Protein 3CEC (pdb70)

Organism: Nostoc punctiforme (strain ATCC 29133 / PCC 73102) (NCBI:txid63737)

InterPro domains:
  IPR001387 Cro/C1-type, helix-turn-helix domain [PF01381] (37-73)
  IPR001387 Cro/C1-type, helix-turn-helix domain [PS50943] (37-78)
  IPR001387 Cro/C1-type, helix-turn-helix domain [SM00530] (22-77)
  IPR001387 Cro/C1-type, helix-turn-helix domain [cd00093] (20-71)
  IPR010982 Lambda repressor-like, DNA-binding domain superfamily [G3DSA:1.10.260.40] (1-104)
  IPR010982 Lambda repressor-like, DNA-binding domain superfamily [SSF47413] (18-101)
  IPR013430 Toxin-antitoxin system, antidote protein, HigA [PTHR36924] (14-100)
  IPR013430 Toxin-antitoxin system, antidote protein, HigA [TIGR02607] (15-90)

B-factor: mean 17.26, std 11.7, range [2.0, 63.6]

Solvent-accessible surface area: 6144 Å² total

Structure (mmCIF, N/CA/C/O backbone):
data_3CEC
#
_entry.id   3CEC
#
_cell.length_a   35.070
_cell.length_b   36.710
_cell.length_c   50.050
_cell.angle_alpha   90.000
_cell.angle_beta   98.380
_cell.angle_gamma   90.000
#
_symmetry.space_group_name_H-M   'P 1 21 1'
#
loop_
_entity.id
_entity.type
_entity.pdbx_description
1 polymer 'Putative antidote protein of plasmid maintenance system'
2 non-polymer (4R)-2-METHYLPENTANE-2,4-DIOL
3 non-polymer DI(HYDROXYETHYL)ETHER
4 water water
#
loop_
_atom_site.group_PDB
_atom_site.id
_atom_site.type_symbol
_atom_site.label_atom_id
_atom_site.label_alt_id
_atom_site.label_comp_id
_atom_site.label_asym_id
_atom_site.label_entity_id
_atom_site.label_seq_id
_atom_site.pdbx_PDB_ins_code
_atom_site.Cartn_x
_atom_site.Cartn_y
_atom_site.Cartn_z
_atom_site.occupancy
_atom_site.B_iso_or_equiv
_atom_site.auth_seq_id
_atom_site.auth_comp_id
_atom_site.auth_asym_id
_atom_site.auth_atom_id
_atom_site.pdbx_PDB_model_num
ATOM 1 N N . VAL A 1 14 ? 27.852 0.963 24.231 1.00 43.25 13 VAL A N 1
ATOM 2 C CA . VAL A 1 14 ? 28.279 0.964 25.656 1.00 42.26 13 VAL A CA 1
ATOM 3 C C . VAL A 1 14 ? 28.136 2.370 26.263 1.00 41.49 13 VAL A C 1
ATOM 4 O O . VAL A 1 14 ? 29.099 3.142 26.370 1.00 44.65 13 VAL A O 1
ATOM 6 N N . ARG A 1 15 ? 26.904 2.686 26.648 1.00 36.50 14 ARG A N 1
ATOM 7 C CA . ARG A 1 15 ? 26.606 3.949 27.339 1.00 31.34 14 ARG A CA 1
ATOM 8 C C . ARG A 1 15 ? 27.133 3.826 28.757 1.00 27.17 14 ARG A C 1
ATOM 9 O O . ARG A 1 15 ? 27.233 2.711 29.297 1.00 24.80 14 ARG A O 1
ATOM 12 N N . PRO A 1 16 ? 27.505 4.960 29.347 1.00 24.66 15 PRO A N 1
ATOM 13 C CA . PRO A 1 16 ? 27.979 4.956 30.717 1.00 24.83 15 PRO A CA 1
ATOM 14 C C . PRO A 1 16 ? 26.900 4.489 31.668 1.00 21.56 15 PRO A C 1
ATOM 15 O O . PRO A 1 16 ? 25.692 4.593 31.379 1.00 21.17 15 PRO A O 1
ATOM 19 N N . ILE A 1 17 ? 27.353 3.943 32.796 1.00 20.17 16 ILE A N 1
ATOM 20 C CA . ILE A 1 17 ? 26.433 3.581 33.896 1.00 17.56 16 ILE A CA 1
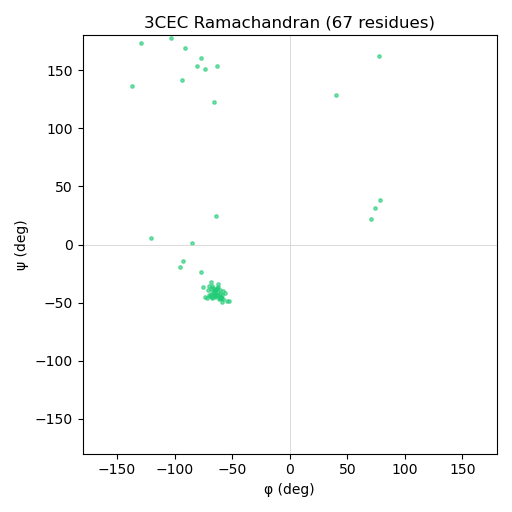ATOM 21 C C . ILE A 1 17 ? 26.146 4.841 34.699 1.00 13.82 16 ILE A C 1
ATOM 22 O O . ILE A 1 17 ? 27.081 5.470 35.215 1.00 15.97 16 ILE A O 1
ATOM 27 N N A HIS A 1 18 ? 24.865 5.279 34.718 0.50 13.05 17 HIS A N 1
ATOM 28 N N B HIS A 1 18 ? 24.877 5.195 34.758 0.50 13.60 17 HIS A N 1
ATOM 29 C CA A HIS A 1 18 ? 24.413 6.490 35.495 0.50 13.92 17 HIS A CA 1
ATOM 30 C CA B HIS A 1 18 ? 24.433 6.381 35.455 0.50 14.91 17 HIS A CA 1
ATOM 31 C C A HIS A 1 18 ? 24.507 6.085 36.946 0.50 13.29 17 HIS A C 1
ATOM 32 C C B HIS A 1 18 ? 24.396 6.089 36.958 0.50 13.87 17 HIS A C 1
ATOM 33 O O A HIS A 1 18 ? 24.258 4.920 37.296 0.50 13.93 17 HIS A O 1
ATOM 34 O O B HIS A 1 18 ? 23.938 5.007 37.354 0.50 14.13 17 HIS A O 1
ATOM 47 N N . PRO A 1 19 ? 24.871 7.046 37.786 1.00 13.14 18 PRO A N 1
ATOM 48 C CA . PRO A 1 19 ? 24.827 6.831 39.247 1.00 12.19 18 PRO A CA 1
ATOM 49 C C . PRO A 1 19 ? 23.483 6.318 39.713 1.00 10.68 18 PRO A C 1
ATOM 50 O O . PRO A 1 19 ? 23.383 5.489 40.621 1.00 9.29 18 PRO A O 1
ATOM 54 N N . GLY A 1 20 ? 22.440 6.811 39.089 1.00 10.42 19 GLY A N 1
ATOM 55 C CA . GLY A 1 20 ? 21.087 6.452 39.448 1.00 11.12 19 GLY A CA 1
ATOM 56 C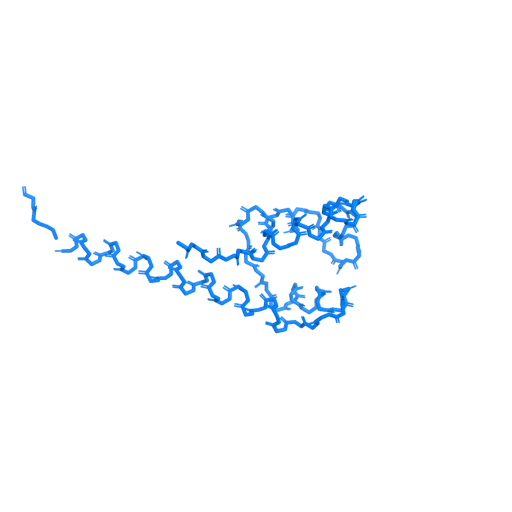 C . GLY A 1 20 ? 20.793 4.980 39.255 1.00 11.18 19 GLY A C 1
ATOM 57 O O . GLY A 1 20 ? 20.021 4.385 39.987 1.00 11.95 19 GLY A O 1
ATOM 58 N N . GLU A 1 21 ? 21.422 4.419 38.228 1.00 10.97 20 GLU A N 1
ATOM 59 C CA . GLU A 1 21 ? 21.232 3.007 37.926 1.00 12.89 20 GLU A CA 1
ATOM 60 C C . GLU A 1 21 ? 21.891 2.154 39.000 1.00 9.30 20 GLU A C 1
ATOM 61 O O . GLU A 1 21 ? 21.340 1.090 39.418 1.00 11.24 20 GLU A O 1
ATOM 67 N N . VAL A 1 22 ? 23.012 2.648 39.488 1.00 9.66 21 VAL A N 1
ATOM 68 C CA . VAL A 1 22 ? 23.735 1.926 40.542 1.00 7.08 21 VAL A CA 1
ATOM 69 C C . VAL A 1 22 ? 22.941 1.989 41.828 1.00 7.95 21 VAL A C 1
ATOM 70 O O . VAL A 1 22 ? 22.755 0.966 42.534 1.00 8.71 21 VAL A O 1
ATOM 74 N N . ILE A 1 23 ? 22.418 3.169 42.123 1.00 8.57 22 ILE A N 1
ATOM 75 C CA . ILE A 1 23 ? 21.576 3.345 43.307 1.00 7.05 22 ILE A CA 1
ATOM 76 C C . ILE A 1 23 ? 20.353 2.409 43.247 1.00 6.36 22 ILE A C 1
ATOM 77 O O . ILE A 1 23 ? 20.053 1.743 44.212 1.00 8.96 22 ILE A O 1
ATOM 82 N N . ALA A 1 24 ? 19.662 2.412 42.126 1.00 10.23 23 ALA A N 1
ATOM 83 C CA . ALA A 1 24 ? 18.426 1.590 41.986 1.00 10.45 23 ALA A CA 1
ATOM 84 C C . ALA A 1 24 ? 18.742 0.118 42.276 1.00 12.77 23 ALA A C 1
ATOM 85 O O . ALA A 1 24 ? 17.967 -0.615 42.936 1.00 12.89 23 ALA A O 1
ATOM 87 N N . ASP A 1 25 ? 19.885 -0.309 41.758 1.00 7.37 24 ASP A N 1
ATOM 88 C CA . ASP A 1 25 ? 20.323 -1.708 41.918 1.00 7.99 24 ASP A CA 1
ATOM 89 C C . ASP A 1 25 ? 20.604 -2.007 43.398 1.00 9.79 24 ASP A C 1
ATOM 90 O O . ASP A 1 25 ? 20.288 -3.084 43.887 1.00 9.36 24 ASP A O 1
ATOM 95 N N . ILE A 1 26 ? 21.281 -1.067 44.074 1.00 8.37 25 ILE A N 1
ATOM 96 C CA . ILE A 1 26 ? 21.560 -1.211 45.515 1.00 7.92 25 ILE A CA 1
ATOM 97 C C . ILE A 1 26 ? 20.233 -1.355 46.274 1.00 7.62 25 ILE A C 1
ATOM 98 O O . ILE A 1 26 ? 20.097 -2.203 47.153 1.00 9.03 25 ILE A O 1
ATOM 103 N N . LEU A 1 27 ? 19.283 -0.489 45.964 1.00 9.57 26 LEU A N 1
ATOM 104 C CA . LEU A 1 27 ? 18.040 -0.453 46.745 1.00 11.09 26 LEU A CA 1
ATOM 105 C C . LEU A 1 27 ? 17.327 -1.790 46.499 1.00 9.82 26 LEU A C 1
ATOM 106 O O . LEU A 1 27 ? 16.685 -2.351 47.395 1.00 12.01 26 LEU A O 1
ATOM 111 N N A ASP A 1 28 ? 17.458 -2.289 45.288 0.50 8.94 27 ASP A N 1
ATOM 112 N N B ASP A 1 28 ? 17.463 -2.281 45.275 0.50 9.74 27 ASP A N 1
ATOM 113 C CA A ASP A 1 28 ? 16.791 -3.559 44.908 0.50 9.08 27 ASP A CA 1
ATOM 114 C CA B ASP A 1 28 ? 16.834 -3.569 44.859 0.50 10.13 27 ASP A CA 1
ATOM 115 C C A ASP A 1 28 ? 17.403 -4.723 45.696 0.50 9.82 27 ASP A C 1
ATOM 116 C C B ASP A 1 28 ? 17.396 -4.660 45.764 0.50 10.51 27 ASP A C 1
ATOM 117 O O A ASP A 1 28 ? 16.719 -5.603 46.233 0.50 10.97 27 ASP A O 1
ATOM 118 O O B ASP A 1 28 ? 16.676 -5.384 46.478 0.50 11.34 27 ASP A O 1
ATOM 127 N N . ASP A 1 29 ? 18.724 -4.724 45.784 1.00 8.46 28 ASP A N 1
ATOM 128 C CA . ASP A 1 29 ? 19.372 -5.759 46.524 1.00 8.80 28 ASP A CA 1
ATOM 129 C C . ASP A 1 29 ? 19.013 -5.679 48.023 1.00 8.82 28 ASP A C 1
ATOM 130 O O . ASP A 1 29 ? 18.932 -6.713 48.701 1.00 12.05 28 ASP A O 1
ATOM 135 N N . LEU A 1 30 ? 18.905 -4.469 48.555 1.00 8.55 29 LEU A N 1
ATOM 136 C CA . LEU A 1 30 ? 18.653 -4.229 49.986 1.00 6.90 29 LEU A CA 1
ATOM 137 C C . LEU A 1 30 ? 17.184 -4.392 50.333 1.00 11.31 29 LEU A C 1
ATOM 138 O O . LEU A 1 30 ? 16.795 -4.476 51.499 1.00 12.24 29 LEU A O 1
ATOM 143 N N A ASP A 1 31 ? 16.345 -4.413 49.334 0.50 10.05 30 ASP A N 1
ATOM 144 N N B ASP A 1 31 ? 16.422 -4.365 49.256 0.50 11.26 30 ASP A N 1
ATOM 145 C CA A ASP A 1 31 ? 14.895 -4.489 49.575 0.50 11.90 30 ASP A CA 1
ATOM 146 C CA B ASP A 1 31 ? 14.933 -4.370 49.224 0.50 13.55 30 ASP A CA 1
ATOM 147 C C A ASP A 1 31 ? 14.445 -3.274 50.382 0.50 11.35 30 ASP A C 1
ATOM 148 C C B ASP A 1 31 ? 14.325 -3.292 50.093 0.50 13.06 30 ASP A C 1
ATOM 149 O O A ASP A 1 31 ? 13.763 -3.399 51.414 0.50 8.78 30 ASP A O 1
ATOM 150 O O B ASP A 1 31 ? 13.382 -3.538 50.846 0.50 13.66 30 ASP A O 1
ATOM 159 N N . ILE A 1 32 ? 14.898 -2.098 49.947 1.00 11.09 31 ILE A N 1
ATOM 160 C CA . ILE A 1 32 ? 14.371 -0.858 50.521 1.00 12.27 31 ILE A CA 1
ATOM 161 C C . ILE A 1 32 ? 13.944 0.076 49.386 1.00 12.97 31 ILE A C 1
ATOM 162 O O . ILE A 1 32 ? 14.292 -0.103 48.198 1.00 13.64 31 ILE A O 1
ATOM 167 N N . ASN A 1 33 ? 13.129 1.051 49.746 1.00 11.43 32 ASN A N 1
ATOM 168 C CA . ASN A 1 33 ? 12.620 1.935 48.730 1.00 10.73 32 ASN A CA 1
ATOM 169 C C . ASN A 1 33 ? 13.331 3.276 48.746 1.00 9.98 32 ASN A C 1
ATOM 170 O O . ASN A 1 33 ? 14.169 3.539 49.604 1.00 9.93 32 ASN A O 1
ATOM 175 N N . THR A 1 34 ? 12.923 4.126 47.783 1.00 11.50 33 THR A N 1
ATOM 176 C CA . THR A 1 34 ? 13.618 5.411 47.597 1.00 11.07 33 THR A CA 1
ATOM 177 C C . THR A 1 34 ? 13.379 6.288 48.808 1.00 10.33 33 THR A C 1
ATOM 178 O O . THR A 1 34 ? 14.267 7.018 49.268 1.00 11.13 33 THR A O 1
ATOM 182 N N . ALA A 1 35 ? 12.176 6.234 49.370 1.00 10.72 34 ALA A N 1
ATOM 183 C CA . ALA A 1 35 ? 11.864 7.073 50.570 1.00 10.91 34 ALA A CA 1
ATOM 184 C C . ALA A 1 35 ? 12.700 6.693 51.787 1.00 11.48 34 ALA A C 1
ATOM 185 O O . ALA A 1 35 ? 13.194 7.567 52.514 1.00 13.08 34 ALA A O 1
ATOM 187 N N . ASN A 1 36 ? 12.922 5.389 51.953 1.00 11.70 35 ASN A N 1
ATOM 188 C CA . ASN A 1 36 ? 13.708 4.836 53.050 1.00 14.19 35 ASN A CA 1
ATOM 189 C C . ASN A 1 36 ? 15.149 5.325 52.869 1.00 11.44 35 ASN A C 1
ATOM 190 O O . ASN A 1 36 ? 15.829 5.770 53.798 1.00 13.07 35 ASN A O 1
ATOM 195 N N . PHE A 1 37 ? 15.609 5.305 51.628 1.00 10.23 36 PHE A N 1
ATOM 196 C CA . PHE A 1 37 ? 17.020 5.634 51.389 1.00 10.82 36 PHE A CA 1
ATOM 197 C C . PHE A 1 37 ? 17.206 7.140 51.521 1.00 10.49 36 PHE A C 1
ATOM 198 O O . PHE A 1 37 ? 18.218 7.618 52.073 1.00 10.97 36 PHE A O 1
ATOM 206 N N . ALA A 1 38 ? 16.200 7.883 51.058 1.00 10.10 37 ALA A N 1
ATOM 207 C CA . ALA A 1 38 ? 16.260 9.375 51.173 1.00 10.99 37 ALA A CA 1
ATOM 208 C C . ALA A 1 38 ? 16.317 9.788 52.640 1.00 9.76 37 ALA A C 1
ATOM 209 O O . ALA A 1 38 ? 17.062 10.690 53.040 1.00 9.85 37 ALA A O 1
ATOM 211 N N . GLU A 1 39 ? 15.604 9.038 53.460 1.00 10.83 38 GLU A N 1
ATOM 212 C CA . GLU A 1 39 ? 15.565 9.313 54.892 1.00 11.88 38 GLU A CA 1
ATOM 213 C C . GLU A 1 39 ? 16.968 9.113 55.489 1.00 11.98 38 GLU A C 1
ATOM 214 O O . GLU A 1 39 ? 17.470 9.906 56.303 1.00 13.28 38 GLU A O 1
ATOM 220 N N . ILE A 1 40 ? 17.619 8.040 55.082 1.00 8.37 39 ILE A N 1
ATOM 221 C CA . ILE A 1 40 ? 18.982 7.741 55.537 1.00 11.83 39 ILE A CA 1
ATOM 222 C C . ILE A 1 40 ? 19.937 8.845 55.147 1.00 12.48 39 ILE A C 1
ATOM 223 O O . ILE A 1 40 ? 20.769 9.297 55.967 1.00 13.92 39 ILE A O 1
ATOM 228 N N . LEU A 1 41 ? 19.836 9.281 53.899 1.00 8.71 40 LEU A N 1
ATOM 229 C CA . LEU A 1 41 ? 20.790 10.267 53.378 1.00 8.36 40 LEU A CA 1
ATOM 230 C C . LEU A 1 41 ? 20.519 11.658 53.862 1.00 9.40 40 LEU A C 1
ATOM 231 O O . LEU A 1 41 ? 21.426 12.482 53.809 1.00 9.01 40 LEU A O 1
ATOM 236 N N . GLY A 1 42 ? 19.282 11.954 54.264 1.00 8.34 41 GLY A N 1
ATOM 237 C CA . GLY A 1 42 ? 18.869 13.297 54.682 1.00 9.17 41 GLY A CA 1
ATOM 238 C C . GLY A 1 42 ? 18.619 14.196 53.487 1.00 9.44 41 GLY A C 1
ATOM 239 O O . GLY A 1 42 ? 18.959 15.374 53.500 1.00 8.73 41 GLY A O 1
ATOM 240 N N . VAL A 1 43 ? 18.041 13.608 52.434 1.00 9.30 42 VAL A N 1
ATOM 241 C CA . VAL A 1 43 ? 17.530 14.397 51.296 1.00 6.57 42 VAL A CA 1
ATOM 242 C C . VAL A 1 43 ? 16.094 13.943 51.022 1.00 8.70 42 VAL A C 1
ATOM 243 O O . VAL A 1 43 ? 15.624 13.001 51.617 1.00 8.84 42 VAL A O 1
ATOM 247 N N . SER A 1 44 ? 15.421 14.612 50.133 1.00 7.48 43 SER A N 1
ATOM 248 C CA . SER A 1 44 ? 14.031 14.253 49.867 1.00 8.24 43 SER A CA 1
ATOM 249 C C . SER A 1 44 ? 13.946 13.007 48.995 1.00 9.97 43 SER A C 1
ATOM 250 O O . SER A 1 44 ? 14.858 12.685 48.208 1.00 10.44 43 SER A O 1
ATOM 253 N N . ASN A 1 45 ? 12.779 12.376 49.037 1.00 11.05 44 ASN A N 1
ATOM 254 C CA . ASN A 1 45 ? 12.497 11.228 48.184 1.00 9.43 44 ASN A CA 1
ATOM 255 C C . ASN A 1 45 ? 12.593 11.653 46.733 1.00 9.91 44 ASN A C 1
ATOM 256 O O . ASN A 1 45 ? 13.171 10.968 45.929 1.00 12.66 44 ASN A O 1
ATOM 261 N N A GLN A 1 46 ? 12.031 12.824 46.434 0.50 10.30 45 GLN A N 1
ATOM 262 N N B GLN A 1 46 ? 12.040 12.822 46.404 0.50 9.40 45 GLN A N 1
ATOM 263 C CA A GLN A 1 46 ? 12.031 13.373 45.094 0.50 10.94 45 GLN A CA 1
ATOM 264 C CA B GLN A 1 46 ? 12.042 13.325 45.034 0.50 10.16 45 GLN A CA 1
ATOM 265 C C A GLN A 1 46 ? 13.448 13.453 44.557 0.50 10.13 45 GLN A C 1
ATOM 266 C C B GLN A 1 46 ? 13.457 13.526 44.508 0.50 10.18 45 GLN A C 1
ATOM 267 O O A GLN A 1 46 ? 13.744 13.006 43.460 0.50 10.00 45 GLN A O 1
ATOM 268 O O B GLN A 1 46 ? 13.758 13.286 43.339 0.50 11.89 45 GLN A O 1
ATOM 279 N N . THR A 1 47 ? 14.341 13.978 45.383 1.00 10.69 46 THR A N 1
ATOM 280 C CA . THR A 1 47 ? 15.734 14.202 44.975 1.00 11.72 46 THR A CA 1
ATOM 281 C C . THR A 1 47 ? 16.360 12.849 44.596 1.00 11.96 46 THR A C 1
ATOM 282 O O . THR A 1 47 ? 16.976 12.696 43.535 1.00 11.51 46 THR A O 1
ATOM 286 N N . ILE A 1 48 ? 16.113 11.822 45.398 1.00 11.51 47 ILE A N 1
ATOM 287 C CA . ILE A 1 48 ? 16.678 10.494 45.125 1.00 11.86 47 ILE A CA 1
ATOM 288 C C . ILE A 1 48 ? 16.052 9.920 43.873 1.00 10.90 47 ILE A C 1
ATOM 289 O O . ILE A 1 48 ? 16.709 9.328 43.034 1.00 12.41 47 ILE A O 1
ATOM 294 N N A GLN A 1 49 ? 14.750 10.116 43.726 0.50 11.18 48 GLN A N 1
ATOM 295 N N B GLN A 1 49 ? 14.749 10.121 43.724 0.50 11.41 48 GLN A N 1
ATOM 296 C CA A GLN A 1 49 ? 14.087 9.531 42.581 0.50 10.40 48 GLN A CA 1
ATOM 297 C CA B GLN A 1 49 ? 14.069 9.570 42.564 0.50 10.79 48 GLN A CA 1
ATOM 298 C C A GLN A 1 49 ? 14.574 10.195 41.290 0.50 9.73 48 GLN A C 1
ATOM 299 C C B GLN A 1 49 ? 14.591 10.198 41.289 0.50 10.01 48 GLN A C 1
ATOM 300 O O A GLN A 1 49 ? 14.682 9.525 40.240 0.50 10.63 48 GLN A O 1
ATOM 301 O O B GLN A 1 49 ? 14.718 9.518 40.249 0.50 11.01 48 GLN A O 1
ATOM 312 N N . GLU A 1 50 ? 14.875 11.499 41.369 1.00 9.30 49 GLU A N 1
ATOM 313 C CA . GLU A 1 50 ? 15.375 12.236 40.193 1.00 11.13 49 GLU A CA 1
ATOM 314 C C . GLU A 1 50 ? 16.742 11.740 39.795 1.00 13.06 49 GLU A C 1
ATOM 315 O O . GLU A 1 50 ? 17.058 11.686 38.613 1.00 15.14 49 GLU A O 1
ATOM 321 N N . VAL A 1 51 ? 17.558 11.389 40.794 1.00 10.05 50 VAL A N 1
ATOM 322 C CA . VAL A 1 51 ? 18.906 10.837 40.489 1.00 10.64 50 VAL A CA 1
ATOM 323 C C . VAL A 1 51 ? 18.739 9.477 39.828 1.00 11.50 50 VAL A C 1
ATOM 324 O O . VAL A 1 51 ? 19.328 9.163 38.789 1.00 11.19 50 VAL A O 1
ATOM 328 N N . ILE A 1 52 ? 17.874 8.674 40.407 1.00 12.01 51 ILE A N 1
ATOM 329 C CA . ILE A 1 52 ? 17.613 7.323 39.890 1.00 13.41 51 ILE A CA 1
ATOM 330 C C . ILE A 1 52 ? 17.153 7.366 38.460 1.00 14.13 51 ILE A C 1
ATOM 331 O O . ILE A 1 52 ? 17.544 6.519 37.628 1.00 14.61 51 ILE A O 1
ATOM 336 N N . ASN A 1 53 ? 16.308 8.352 38.164 1.00 14.62 52 ASN A N 1
ATOM 337 C CA . ASN A 1 53 ? 15.657 8.453 36.835 1.00 17.90 52 ASN A CA 1
ATOM 338 C C . ASN A 1 53 ? 16.546 9.166 35.831 1.00 20.42 52 ASN A C 1
ATOM 339 O O . ASN A 1 53 ? 16.167 9.376 34.675 1.00 20.86 52 ASN A O 1
ATOM 344 N N . GLY A 1 54 ? 17.732 9.559 36.271 1.00 17.91 53 GLY A N 1
ATOM 345 C CA . GLY A 1 54 ? 18.697 10.238 35.415 1.00 19.44 53 GLY A CA 1
ATOM 346 C C . GLY A 1 54 ? 18.298 11.650 35.036 1.00 20.87 53 GLY A C 1
ATOM 347 O O . GLY A 1 54 ? 18.784 12.202 34.023 1.00 24.23 53 GLY A O 1
ATOM 348 N N . GLN A 1 55 ? 17.421 12.246 35.843 1.00 16.62 54 GLN A N 1
ATOM 349 C CA . GLN A 1 55 ? 16.998 13.649 35.674 1.00 17.39 54 GLN A CA 1
ATOM 350 C C . GLN A 1 55 ? 17.792 14.682 36.470 1.00 17.70 54 GLN A C 1
ATOM 351 O O . GLN A 1 55 ? 17.680 15.912 36.280 1.00 21.10 54 GLN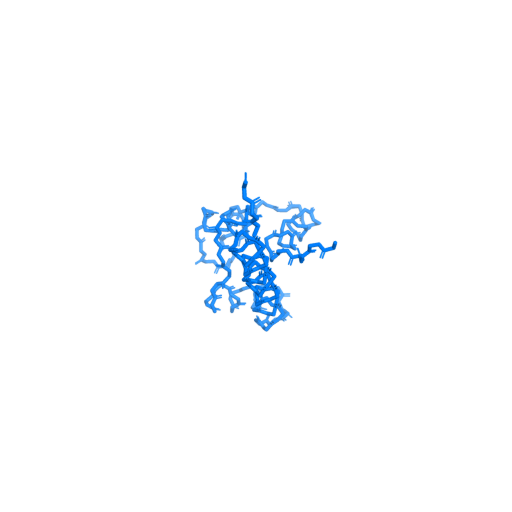 A O 1
ATOM 357 N N . ARG A 1 56 ? 18.564 14.190 37.420 1.00 14.10 55 ARG A N 1
ATOM 358 C CA . ARG A 1 56 ? 19.322 15.036 38.290 1.00 15.52 55 ARG A CA 1
ATOM 359 C C . ARG A 1 56 ? 20.714 14.432 38.436 1.00 14.65 55 ARG A C 1
ATOM 360 O O . ARG A 1 56 ? 20.872 13.228 38.609 1.00 16.46 55 ARG A O 1
ATOM 368 N N . SER A 1 57 ? 21.707 15.294 38.373 1.00 12.46 56 SER A N 1
ATOM 369 C CA . SER A 1 57 ? 23.088 14.864 38.586 1.00 10.57 56 SER A CA 1
ATOM 370 C C . SER A 1 57 ? 23.413 14.732 40.056 1.00 11.44 56 SER A C 1
ATOM 371 O O . SER A 1 57 ? 22.883 15.478 40.908 1.00 14.29 56 SER A O 1
ATOM 374 N N . ILE A 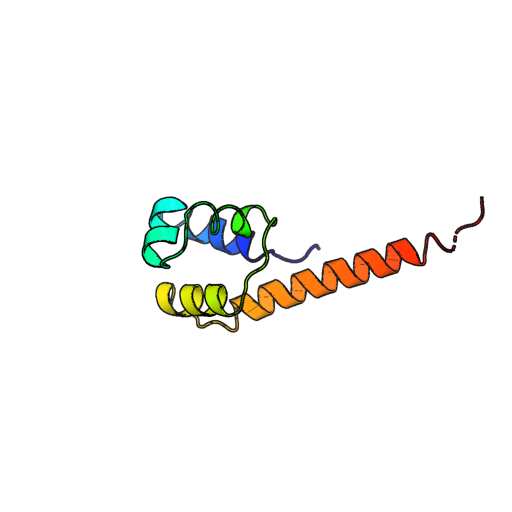1 58 ? 24.383 13.868 40.318 1.00 10.46 57 ILE A N 1
ATOM 375 C CA . ILE A 1 58 ? 25.011 13.802 41.659 1.00 12.16 57 ILE A CA 1
ATOM 376 C C . ILE A 1 58 ? 25.763 15.105 41.923 1.00 12.85 57 ILE A C 1
ATOM 377 O O . ILE A 1 58 ? 26.671 15.472 41.169 1.00 15.53 57 ILE A O 1
ATOM 382 N N . THR A 1 59 ? 25.409 15.780 43.005 1.00 8.72 58 THR A N 1
ATOM 383 C CA . THR A 1 59 ? 26.184 16.897 43.465 1.00 7.36 58 THR A CA 1
ATOM 384 C C . THR A 1 59 ? 27.266 16.419 44.471 1.00 6.66 58 THR A C 1
ATOM 385 O O . THR A 1 59 ? 27.247 15.286 44.943 1.00 5.92 58 THR A O 1
ATOM 389 N N . VAL A 1 60 ? 28.216 17.295 44.830 1.00 7.86 59 VAL A N 1
ATOM 390 C CA . VAL A 1 60 ? 29.198 16.914 45.831 1.00 6.87 59 VAL A CA 1
ATOM 391 C C . VAL A 1 60 ? 28.492 16.546 47.116 1.00 8.09 59 VAL A C 1
ATOM 392 O O . VAL A 1 60 ? 28.772 15.536 47.754 1.00 7.15 59 VAL A O 1
ATOM 396 N N . ASP A 1 61 ? 27.496 17.353 47.488 1.00 7.19 60 ASP A N 1
ATOM 397 C CA . A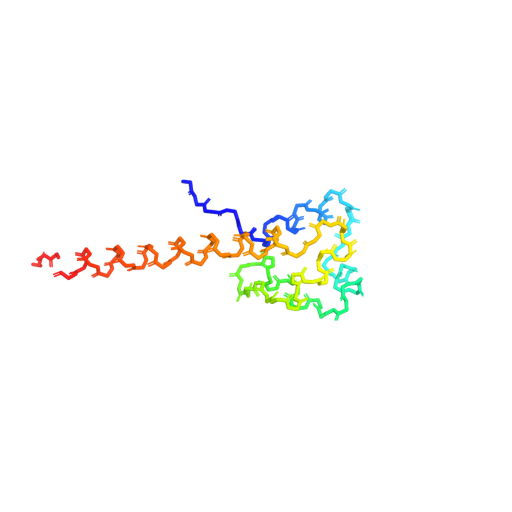SP A 1 61 ? 26.691 17.060 48.703 1.00 8.27 60 ASP A CA 1
ATOM 398 C C . ASP A 1 61 ? 26.076 15.629 48.670 1.00 6.82 60 ASP A C 1
ATOM 399 O O . ASP A 1 61 ? 26.155 14.845 49.636 1.00 7.05 60 ASP A O 1
ATOM 404 N N . ILE A 1 62 ? 25.448 15.274 47.542 1.00 8.20 61 ILE A N 1
ATOM 405 C CA . ILE A 1 62 ? 24.846 13.934 47.406 1.00 7.28 61 ILE A CA 1
ATOM 406 C C . ILE A 1 62 ? 25.894 12.847 47.429 1.00 6.41 61 ILE A C 1
ATOM 407 O O . ILE A 1 62 ? 25.717 11.809 48.117 1.00 7.34 61 ILE A O 1
ATOM 412 N N . ALA A 1 63 ? 27.026 13.103 46.788 1.00 3.84 62 ALA A N 1
ATOM 413 C CA . ALA A 1 63 ? 28.171 12.133 46.803 1.00 6.37 62 ALA A CA 1
ATOM 414 C C . ALA A 1 63 ? 28.698 11.913 48.213 1.00 6.84 62 ALA A C 1
ATOM 415 O O . ALA A 1 63 ? 28.920 10.772 48.615 1.00 6.50 62 ALA A O 1
ATOM 417 N N . ILE A 1 64 ? 28.789 12.977 48.998 1.00 5.40 63 ILE A N 1
ATOM 418 C CA . ILE A 1 64 ? 29.219 12.864 50.393 1.00 6.87 63 ILE A CA 1
ATOM 419 C C . ILE A 1 64 ? 28.276 12.035 51.205 1.00 5.35 63 ILE A C 1
ATOM 420 O O . ILE A 1 64 ? 28.617 11.146 51.964 1.00 7.06 63 ILE A O 1
ATOM 425 N N . ARG A 1 65 ? 26.976 12.268 50.999 1.00 5.33 64 ARG A N 1
ATOM 426 C CA . ARG A 1 65 ? 25.969 11.514 51.743 1.00 5.67 64 ARG A CA 1
ATOM 427 C C . ARG A 1 65 ? 25.976 10.017 51.372 1.00 5.52 64 ARG A C 1
ATOM 428 O O . ARG A 1 65 ? 25.930 9.169 52.240 1.00 8.80 64 ARG A O 1
ATOM 436 N N . LEU A 1 66 ? 26.090 9.761 50.076 1.00 5.85 65 LEU A N 1
ATOM 437 C CA . LEU A 1 66 ? 26.180 8.391 49.567 1.00 5.64 65 LEU A CA 1
ATOM 438 C C . LEU A 1 66 ? 27.373 7.712 50.147 1.00 6.25 65 LEU A C 1
ATOM 439 O O . LEU A 1 66 ? 27.286 6.570 50.646 1.00 8.11 65 LEU A O 1
ATOM 444 N N . GLY A 1 67 ? 28.466 8.417 50.132 1.00 6.11 66 GLY A N 1
ATOM 445 C CA . GLY A 1 67 ? 29.763 7.915 50.582 1.00 6.20 66 GLY A CA 1
ATOM 446 C C . GLY A 1 67 ? 29.653 7.503 52.052 1.00 9.08 66 GLY A C 1
ATOM 447 O O . GLY A 1 67 ? 30.166 6.434 52.460 1.00 10.71 66 GLY A O 1
ATOM 448 N N . LYS A 1 68 ? 29.035 8.353 52.869 1.00 8.05 67 LYS A N 1
ATOM 449 C CA . LYS A 1 68 ? 28.921 8.071 54.324 1.00 9.80 67 LYS A CA 1
ATOM 450 C C . LYS A 1 68 ? 27.943 6.952 54.576 1.00 10.40 67 LYS A C 1
ATOM 451 O O . LYS A 1 68 ? 28.213 6.007 55.386 1.00 12.37 67 LYS A O 1
ATOM 457 N N . ALA A 1 69 ? 26.786 7.006 53.939 1.00 7.58 68 ALA A N 1
ATOM 458 C CA . ALA A 1 69 ? 25.726 6.019 54.192 1.00 9.65 68 ALA A CA 1
ATOM 459 C C . ALA A 1 69 ? 26.132 4.628 53.779 1.00 7.76 68 ALA A C 1
ATOM 460 O O . ALA A 1 69 ? 25.766 3.656 54.446 1.00 10.18 68 ALA A O 1
ATOM 462 N N . LEU A 1 70 ? 26.835 4.536 52.656 1.00 7.88 69 LEU A N 1
ATOM 463 C CA . LEU A 1 70 ? 27.207 3.235 52.056 1.00 5.01 69 LEU A CA 1
ATOM 464 C C . LEU A 1 70 ? 28.585 2.772 52.448 1.00 9.02 69 LEU A C 1
ATOM 465 O O . LEU A 1 70 ? 28.932 1.599 52.360 1.00 9.99 69 LEU A O 1
ATOM 470 N N . GLY A 1 71 ? 29.375 3.695 52.902 1.00 7.22 70 GLY A N 1
ATOM 471 C CA . GLY A 1 71 ? 30.776 3.461 53.326 1.00 8.21 70 GLY A CA 1
ATOM 472 C C . GLY A 1 71 ? 31.738 3.241 52.220 1.00 11.56 70 GLY A C 1
ATOM 473 O O . GLY A 1 71 ? 32.761 2.558 52.371 1.00 16.06 70 GLY A O 1
ATOM 474 N N . ASN A 1 72 ? 31.477 3.869 51.090 1.00 10.51 71 ASN A N 1
ATOM 475 C CA . ASN A 1 72 ? 32.348 3.776 49.929 1.00 9.92 71 ASN A CA 1
ATOM 476 C C . ASN A 1 72 ? 32.926 5.100 49.441 1.00 11.88 71 ASN A C 1
ATOM 477 O O . ASN A 1 72 ? 33.573 5.127 48.413 1.00 13.40 71 ASN A O 1
ATOM 482 N N . GLY A 1 73 ? 32.661 6.154 50.199 1.00 10.02 72 GLY A N 1
ATOM 483 C CA . GLY A 1 73 ? 33.303 7.434 49.880 1.00 12.30 72 GLY A CA 1
ATOM 484 C C . GLY A 1 73 ? 32.656 8.149 48.694 1.00 11.26 72 GLY A C 1
ATOM 485 O O . GLY A 1 73 ? 31.904 7.590 47.920 1.00 11.30 72 GLY A O 1
ATOM 486 N N . PRO A 1 74 ? 32.928 9.450 48.572 1.00 9.31 73 PRO A N 1
ATOM 487 C CA . PRO A 1 74 ? 32.262 10.228 47.545 1.00 6.47 73 PRO A CA 1
ATOM 488 C C . PRO A 1 74 ? 32.807 10.118 46.156 1.00 8.28 73 PRO A C 1
ATOM 489 O O . PRO A 1 74 ? 32.145 10.436 45.176 1.00 8.49 73 PRO A O 1
ATOM 493 N N A ARG A 1 75 ? 34.081 9.739 46.055 0.50 8.15 74 ARG A N 1
ATOM 494 N N B ARG A 1 75 ? 34.086 9.758 46.037 0.50 8.14 74 ARG A N 1
ATOM 495 C CA A ARG A 1 75 ? 34.731 9.815 44.767 0.50 9.19 74 ARG A CA 1
ATOM 496 C CA B ARG A 1 75 ? 34.707 9.868 44.730 0.50 9.44 74 ARG A CA 1
ATOM 497 C C A ARG A 1 75 ? 34.141 8.856 43.776 0.50 9.25 74 ARG A C 1
ATOM 498 C C B ARG A 1 75 ? 34.177 8.840 43.756 0.50 9.46 74 ARG A C 1
ATOM 499 O O A ARG A 1 75 ? 34.008 9.193 42.592 0.50 8.07 74 ARG A O 1
ATOM 500 O O B ARG A 1 75 ? 34.110 9.116 42.555 0.50 8.19 74 ARG A O 1
ATOM 515 N N . LEU A 1 76 ? 33.805 7.672 44.265 1.00 10.33 75 LEU A N 1
ATOM 516 C CA . LEU A 1 76 ? 33.175 6.618 43.413 1.00 9.03 75 LEU A CA 1
ATOM 517 C C . LEU A 1 76 ? 31.975 7.225 42.651 1.00 7.16 75 LEU A C 1
ATOM 518 O O . LEU A 1 76 ? 31.812 7.164 41.427 1.00 9.53 75 LEU A O 1
ATOM 523 N N . TRP A 1 77 ? 31.214 7.980 43.407 1.00 7.56 76 TRP A N 1
ATOM 524 C CA . TRP A 1 77 ? 29.948 8.569 42.937 1.00 6.44 76 TRP A CA 1
ATOM 525 C C . TRP A 1 77 ? 30.189 9.744 41.955 1.00 6.92 76 TRP A C 1
ATOM 526 O O . TRP A 1 77 ? 29.467 9.890 40.963 1.00 8.67 76 TRP A O 1
ATOM 537 N N . LEU A 1 78 ? 31.140 10.613 42.339 1.00 7.32 77 LEU A N 1
ATOM 538 C CA . LEU A 1 78 ? 31.528 11.734 41.490 1.00 6.31 77 LEU A CA 1
ATOM 539 C C . LEU A 1 78 ? 32.135 11.217 40.191 1.00 7.42 77 LEU A C 1
ATOM 540 O O . LEU A 1 78 ? 31.885 11.786 39.139 1.00 10.39 77 LEU A O 1
ATOM 545 N N . ASN A 1 79 ? 32.893 10.132 40.291 1.00 7.38 78 ASN A N 1
ATOM 546 C CA . ASN A 1 79 ? 33.538 9.540 39.078 1.00 10.15 78 ASN A CA 1
ATOM 547 C C . ASN A 1 79 ? 32.461 9.032 38.149 1.00 11.89 78 ASN A C 1
ATOM 548 O O . ASN A 1 79 ? 32.511 9.248 36.935 1.00 10.14 78 ASN A O 1
ATOM 553 N N . LEU A 1 80 ? 31.479 8.342 38.702 1.00 10.31 79 LEU A N 1
ATOM 554 C CA . LEU A 1 80 ? 30.302 7.881 37.924 1.00 9.79 79 LEU A CA 1
ATOM 555 C C . LEU A 1 80 ? 29.644 9.046 37.174 1.00 11.96 79 LEU A C 1
ATOM 556 O O . LEU A 1 80 ? 29.436 8.996 35.974 1.00 11.59 79 LEU A O 1
ATOM 561 N N . GLN A 1 81 ? 29.408 10.123 37.880 1.00 9.09 80 GLN A N 1
ATOM 562 C CA . GLN A 1 81 ? 28.721 11.259 37.327 1.00 9.64 80 GLN A CA 1
ATOM 563 C C . GLN A 1 81 ? 29.619 11.927 36.266 1.00 10.05 80 GLN A C 1
ATOM 564 O O . GLN A 1 81 ? 29.112 12.336 35.239 1.00 12.22 80 GLN A O 1
ATOM 570 N N . GLN A 1 82 ? 30.919 12.082 36.534 1.00 10.63 81 GLN A N 1
ATOM 571 C CA . GLN A 1 82 ? 31.807 12.745 35.578 1.00 12.65 81 GLN A CA 1
ATOM 572 C C . GLN A 1 82 ? 31.820 11.989 34.276 1.00 14.40 81 GLN A C 1
ATOM 573 O O . GLN A 1 82 ? 31.801 12.591 33.195 1.00 14.22 81 GLN A O 1
ATOM 576 N N . LYS A 1 83 ? 31.809 10.673 34.371 1.00 13.08 82 LYS A N 1
ATOM 577 C CA . LYS A 1 83 ? 31.849 9.820 33.137 1.00 14.40 82 LYS A CA 1
ATOM 578 C C . LYS A 1 83 ? 30.610 10.003 32.310 1.00 14.86 82 LYS A C 1
ATOM 579 O O . LYS A 1 83 ? 30.662 10.075 31.065 1.00 14.73 82 LYS A O 1
ATOM 585 N N . VAL A 1 84 ? 29.484 10.105 32.983 1.00 12.97 83 VAL A N 1
ATOM 586 C CA . VAL A 1 84 ? 28.213 10.418 32.332 1.00 14.18 83 VAL A CA 1
ATOM 587 C C . VAL A 1 84 ? 28.244 11.785 31.653 1.00 13.68 83 VAL A C 1
ATOM 588 O O . VAL A 1 84 ? 27.806 11.945 30.491 1.00 15.08 83 VAL A O 1
ATOM 592 N N . ASP A 1 85 ? 28.732 12.762 32.382 1.00 12.97 84 ASP A N 1
ATOM 593 C CA . ASP A 1 85 ? 28.758 14.157 31.912 1.00 13.79 84 ASP A CA 1
ATOM 594 C C . ASP A 1 85 ? 29.577 14.221 30.637 1.00 17.09 84 ASP A C 1
ATOM 595 O O . ASP A 1 85 ? 29.182 14.891 29.657 1.00 17.29 84 ASP A O 1
ATOM 600 N N . LEU A 1 86 ? 30.720 13.548 30.672 1.00 13.69 85 LEU A N 1
ATOM 601 C CA . LEU A 1 86 ? 31.616 13.589 29.513 1.00 16.32 85 LEU A CA 1
ATOM 602 C C . LEU A 1 86 ? 30.969 12.887 28.331 1.00 18.10 85 LEU A C 1
ATOM 603 O O . LEU A 1 86 ? 31.032 13.374 27.184 1.00 17.28 85 LEU A O 1
ATOM 608 N N . TRP A 1 87 ? 30.311 11.775 28.586 1.00 19.63 86 TRP A N 1
ATOM 609 C CA . TRP A 1 87 ? 29.709 10.997 27.496 1.00 20.42 86 TRP A CA 1
ATOM 610 C C . TRP A 1 87 ? 28.669 11.834 26.776 1.00 22.01 86 TRP A C 1
ATOM 611 O O . TRP A 1 87 ? 28.616 11.894 25.534 1.00 21.81 86 TRP A O 1
ATOM 622 N N . TYR A 1 88 ? 27.850 12.508 27.551 1.00 20.38 87 TYR A N 1
ATOM 623 C CA . TYR A 1 88 ? 26.822 13.351 26.967 1.00 22.42 87 TYR A CA 1
ATOM 624 C C . TYR A 1 88 ? 27.442 14.560 26.273 1.00 20.04 87 TYR A C 1
ATOM 625 O O . TYR A 1 88 ? 26.925 15.004 25.259 1.00 23.11 87 TYR A O 1
ATOM 634 N N . ALA A 1 89 ? 28.561 15.056 26.781 1.00 15.42 88 ALA A N 1
ATOM 635 C CA . ALA A 1 89 ? 29.170 16.240 26.162 1.00 17.69 88 ALA A CA 1
ATOM 636 C C . ALA A 1 89 ? 29.702 15.793 24.809 1.00 19.57 88 ALA A C 1
ATOM 637 O O . ALA A 1 89 ? 29.575 16.509 23.788 1.00 18.70 88 ALA A O 1
ATOM 639 N N . LEU A 1 90 ? 30.344 14.631 24.814 1.00 17.09 89 LEU A N 1
ATOM 640 C CA . LEU A 1 90 ? 30.977 14.118 23.566 1.00 17.43 89 LEU A CA 1
ATOM 641 C C . LEU A 1 90 ? 29.916 13.759 22.553 1.00 20.82 89 LEU A C 1
ATOM 642 O O . LEU A 1 90 ? 30.095 13.985 21.344 1.00 17.98 89 LEU A O 1
ATOM 647 N N . GLN A 1 91 ? 28.798 13.239 23.029 1.00 20.85 90 GLN A N 1
ATOM 648 C CA . GLN A 1 91 ? 27.704 12.863 22.135 1.00 24.19 90 GLN A CA 1
ATOM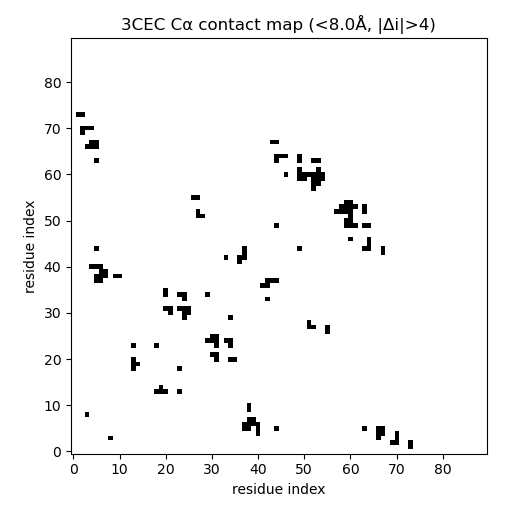 649 C C . GLN A 1 91 ? 27.172 14.107 21.485 1.00 23.71 90 GLN A C 1
ATOM 650 O O . GLN A 1 91 ? 26.859 14.121 20.299 1.00 21.92 90 GLN A O 1
ATOM 656 N N . SER A 1 92 ? 27.107 15.156 22.281 1.00 21.14 91 SER A N 1
ATOM 657 C CA . SER A 1 92 ? 26.451 16.367 21.871 1.00 20.37 91 SER A CA 1
ATOM 658 C C . SER A 1 92 ? 27.344 16.985 20.803 1.00 19.43 91 SER A C 1
ATOM 659 O O . SER A 1 92 ? 26.885 17.512 19.801 1.00 20.76 91 SER A O 1
ATOM 662 N N . HIS A 1 93 ? 28.635 16.881 21.047 1.00 15.90 92 HIS A N 1
ATOM 663 C CA . HIS A 1 93 ? 29.627 17.528 20.201 1.00 15.31 92 HIS A CA 1
ATOM 664 C C . HIS A 1 93 ? 29.584 16.824 18.873 1.00 15.95 92 HIS A C 1
ATOM 665 O O . HIS A 1 93 ? 29.673 17.449 17.812 1.00 13.92 92 HIS A O 1
ATOM 672 N N . LYS A 1 94 ? 29.410 15.521 18.939 1.00 16.48 93 LYS A N 1
ATOM 673 C CA . LYS A 1 94 ? 29.462 14.678 17.730 1.00 1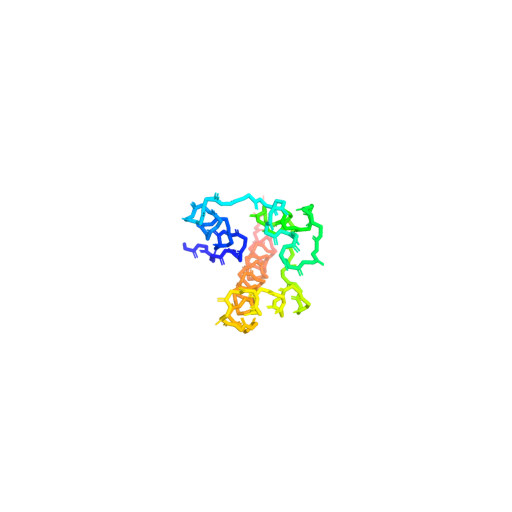6.71 93 LYS A CA 1
ATOM 674 C C . LYS A 1 94 ? 28.275 14.999 16.837 1.00 17.95 93 LYS A C 1
ATOM 675 O O . LYS A 1 94 ? 28.417 15.230 15.608 1.00 16.19 93 LYS A O 1
ATOM 678 N N . GLU A 1 95 ? 27.118 15.091 17.462 1.00 17.60 94 GLU A N 1
ATOM 679 C CA . GLU A 1 95 ? 25.876 15.461 16.782 1.00 19.28 94 GLU A CA 1
ATOM 680 C C . GLU A 1 95 ? 25.976 16.853 16.156 1.00 18.36 94 GLU A C 1
ATOM 681 O O . GLU A 1 95 ? 25.530 17.097 15.026 1.00 18.78 94 GLU A O 1
ATOM 683 N N . GLU A 1 96 ? 26.563 17.760 16.917 1.00 15.03 95 GLU A N 1
ATOM 684 C CA . GLU A 1 96 ? 26.607 19.172 16.550 1.00 16.77 95 GLU A CA 1
ATOM 685 C C . GLU A 1 96 ? 27.448 19.279 15.271 1.00 12.49 95 GLU A C 1
ATOM 686 O O . GLU A 1 96 ? 27.098 19.953 14.328 1.00 14.41 95 GLU A O 1
ATOM 692 N N . TYR A 1 97 ? 28.557 18.577 15.272 1.00 10.55 96 TYR A N 1
ATOM 693 C CA . TYR A 1 97 ? 29.515 18.710 14.163 1.00 10.70 96 TYR A CA 1
ATOM 694 C C . TYR A 1 97 ? 29.127 17.904 12.959 1.00 11.44 96 TYR A C 1
ATOM 695 O O . TYR A 1 97 ? 29.344 18.322 11.814 1.00 6.97 96 T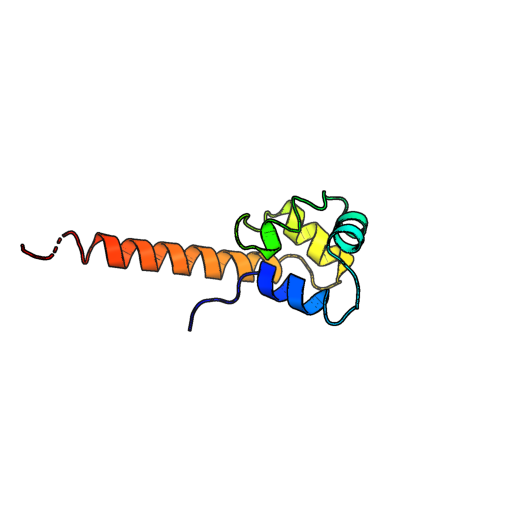YR A O 1
ATOM 704 N N A GLU A 1 98 ? 28.517 16.754 13.194 0.50 12.03 97 GLU A N 1
ATOM 705 N N B GLU A 1 98 ? 28.506 16.755 13.188 0.50 13.22 97 GLU A N 1
ATOM 706 C CA A GLU A 1 98 ? 27.967 15.982 12.082 0.50 11.92 97 GLU A CA 1
ATOM 707 C CA B GLU A 1 98 ? 27.989 15.976 12.062 0.50 14.10 97 GLU A CA 1
ATOM 708 C C A GLU A 1 98 ? 26.941 16.846 11.363 0.50 11.17 97 GLU A C 1
ATOM 709 C C B GLU A 1 98 ? 26.933 16.831 11.359 0.50 12.56 97 GLU A C 1
ATOM 710 O O A GLU A 1 98 ? 26.883 16.910 10.125 0.50 9.76 97 GLU A O 1
ATOM 711 O O B GLU A 1 98 ? 26.842 16.869 10.123 0.50 12.11 97 GLU A O 1
ATOM 722 N N . GLN A 1 99 ? 26.168 17.571 12.145 1.00 9.20 98 GLN A N 1
ATOM 723 C CA . GLN A 1 99 ? 25.137 18.467 11.586 1.00 10.24 98 GLN A CA 1
ATOM 724 C C . GLN A 1 99 ? 25.756 19.603 10.744 1.00 6.73 98 GLN A C 1
ATOM 725 O O . GLN A 1 99 ? 25.301 19.921 9.642 1.00 8.78 98 GLN A O 1
ATOM 727 N N . VAL A 1 100 ? 26.819 20.181 11.273 1.00 7.74 99 VAL A N 1
ATOM 728 C CA . VAL A 1 100 ? 27.448 21.289 10.593 1.00 3.80 99 VAL A CA 1
ATOM 729 C C . VAL A 1 100 ? 28.011 20.822 9.267 1.00 2.00 99 VAL A C 1
ATOM 730 O O . VAL A 1 100 ? 28.068 21.549 8.281 1.00 4.48 99 VAL A O 1
ATOM 758 N N . THR A 1 102 ? 26.987 18.195 7.457 1.00 2.04 101 THR A N 1
ATOM 759 C CA . THR A 1 102 ? 26.031 17.502 6.595 1.00 2.00 101 THR A CA 1
ATOM 760 C C . THR A 1 102 ? 25.424 18.444 5.574 1.00 5.37 101 THR A C 1
ATOM 761 O O . THR A 1 102 ? 24.996 19.543 5.921 1.00 8.62 101 THR A O 1
ATOM 765 N N . LEU A 1 103 ? 25.480 18.040 4.313 1.00 2.95 102 LEU A N 1
ATOM 766 C CA . LEU A 1 103 ? 24.910 18.827 3.221 1.00 2.52 102 LEU A CA 1
ATOM 767 C C . LEU A 1 103 ? 23.490 18.330 2.970 1.00 4.76 102 LEU A C 1
ATOM 768 O O . LEU A 1 103 ? 23.198 17.135 3.038 1.00 4.63 102 LEU A O 1
ATOM 773 N N . VAL A 1 104 ? 22.619 19.275 2.681 1.00 7.26 103 VAL A N 1
ATOM 774 C CA . VAL A 1 104 ? 21.215 18.953 2.342 1.00 8.52 103 VAL A CA 1
ATOM 775 C C . VAL A 1 104 ? 21.002 18.999 0.851 1.00 10.24 103 VAL A C 1
ATOM 776 O O . VAL A 1 104 ? 19.878 18.702 0.370 1.00 9.51 103 VAL A O 1
#

Nearest PDB structures (foldseek):
  3cec-assembly1_A  TM=1.011E+00  e=5.132E-14  Nostoc punctiforme PCC 73102
  3trb-assembly1_A  TM=8.852E-01  e=2.052E-07  Coxiella burnetii
  6cf1-assembly1_A  TM=9.749E-01  e=4.450E-06  Proteus vulgaris
  6f8h-assembly2_C-3  TM=8.823E-01  e=3.713E-06  Pseudomonas putida
  6lb3-assembly2_B  TM=8.579E-01  e=5.332E-06  Pseudomonas aeruginosa PAO1

CATH classification: 1.10.260.40

Secondary structure (DSSP, 8-state):
-PPPPHHHHHHHHHHHHT--HHHHHHHHTS-HHHHHHHHTTSSPPPHHHHHHHHHHHTS-HHHHHHHHHHHHHHHHHHHHHHHHHH----

Radius of gyration: 15.65 Å; Cα contacts (8 Å, |Δi|>4): 89; chains: 1; bounding box: 23×27×53 Å

Sequence (90 aa):
VRPIHHPGEVIADILDDDLDDINTANFAEILGVSNQQTIQQEVINGQRSITVDIAIRLGKALGNGPRRLWLNLQQKVDLWYALQSHKEEYEEQVTLV

Foldseek 3Di:
DAADQLLCVVVVVCVVVVHALQVVCVQLVHHSVQSVCSNVVNDAQDQSNLQSCCVSVVPHRVVRVVSRVSNVVRVVVVVVVVVVCVCDDD